Protein AF-A0A179C452-F1 (afdb_monomer_lite)

Sequence (66 aa):
MSFKIKNKALLLFINFLPFTLIALGLISFIVGSYLINPILGTFILGVALIVIGLMIIPIKVEGDGN

Organism: NCBI:txid1606

Foldseek 3Di:
DDPPPPDPVVVVCVVCVVVVVVVVVLVCVLVVLCVVPVVRSVVSVVVVVVVVVVVPPPPPPPPPDD

Radius of gyration: 19.05 Å; chains: 1; bounding box: 29×51×43 Å

pLDDT: mean 77.96, std 14.21, range [41.97, 91.06]

Secondary structure (DSSP, 8-state):
-------HHHHHHHHHHHHHHHHHHHHHHHHHHHHH-HHHHHHHHHHHHHHHHHHHS---------

Structure (mmCIF, N/CA/C/O backbone):
data_AF-A0A179C452-F1
#
_entry.id   AF-A0A179C452-F1
#
loop_
_atom_site.group_PDB
_atom_site.id
_atom_site.type_symbol
_atom_site.label_atom_id
_atom_site.label_alt_id
_atom_site.label_comp_id
_atom_site.label_asym_id
_atom_site.label_entity_id
_atom_site.label_seq_id
_atom_site.pdbx_PDB_ins_code
_atom_site.Cartn_x
_atom_site.Cartn_y
_atom_site.Cartn_z
_atom_site.occupancy
_atom_site.B_iso_or_equiv
_atom_site.auth_seq_id
_atom_site.auth_comp_id
_atom_site.auth_asym_id
_atom_site.auth_atom_id
_atom_site.pdbx_PDB_model_num
ATOM 1 N N . MET A 1 1 ? -2.432 20.209 27.030 1.00 41.97 1 MET A N 1
ATOM 2 C CA . MET A 1 1 ? -3.806 20.622 26.667 1.00 41.97 1 MET A CA 1
ATOM 3 C C . MET A 1 1 ? -4.544 19.380 26.170 1.00 41.97 1 MET A C 1
ATOM 5 O O . MET A 1 1 ? -4.180 18.860 25.127 1.00 41.97 1 MET A O 1
ATOM 9 N N . SER A 1 2 ? -5.458 18.807 26.962 1.00 44.00 2 SER A N 1
ATOM 10 C CA . SER A 1 2 ? -6.158 17.562 26.596 1.00 44.00 2 SER A CA 1
ATOM 11 C C . SER A 1 2 ? -7.296 17.891 25.628 1.00 44.00 2 SER A C 1
ATOM 13 O O . SER A 1 2 ? -8.301 18.484 26.024 1.00 44.00 2 SER A O 1
ATOM 15 N N . PHE A 1 3 ? -7.115 17.567 24.347 1.00 57.84 3 PHE A N 1
ATOM 16 C CA . PHE A 1 3 ? -8.135 17.750 23.317 1.00 57.84 3 PHE A CA 1
ATOM 17 C C . PHE A 1 3 ? -9.231 16.692 23.526 1.00 57.84 3 PHE A C 1
ATOM 19 O O . PHE A 1 3 ? -9.147 15.571 23.030 1.00 57.84 3 PHE A O 1
ATOM 26 N N . LYS A 1 4 ? -10.260 17.016 24.320 1.00 57.59 4 LYS A N 1
ATOM 27 C CA . LYS A 1 4 ? -11.446 16.159 24.461 1.00 57.59 4 LYS A CA 1
ATOM 28 C C . LYS A 1 4 ? -12.279 16.252 23.183 1.00 57.59 4 LYS A C 1
ATOM 30 O O . LYS A 1 4 ? -13.139 17.119 23.045 1.00 57.59 4 LYS A O 1
ATOM 35 N N . ILE A 1 5 ? -12.017 15.350 22.243 1.00 61.84 5 ILE A N 1
ATOM 36 C CA . ILE A 1 5 ? -12.811 15.185 21.025 1.00 61.84 5 ILE A CA 1
ATOM 37 C C . ILE A 1 5 ? -14.192 14.646 21.434 1.00 61.84 5 ILE A C 1
ATOM 39 O O . ILE A 1 5 ? -14.362 13.461 21.704 1.00 61.84 5 ILE A O 1
ATOM 43 N N . LYS A 1 6 ? -15.190 15.534 21.524 1.00 63.00 6 LYS A N 1
ATOM 44 C CA . LYS A 1 6 ? -16.584 15.180 21.864 1.00 63.00 6 LYS A CA 1
ATOM 45 C C . LYS A 1 6 ? -17.324 14.464 20.731 1.00 63.00 6 LYS A C 1
ATOM 47 O O . LYS A 1 6 ? -18.357 13.848 20.972 1.00 63.00 6 LYS A O 1
ATOM 52 N N . ASN A 1 7 ? -16.833 14.579 19.499 1.00 72.62 7 ASN A N 1
ATOM 53 C CA . ASN A 1 7 ? -17.570 14.167 18.314 1.00 72.62 7 ASN A CA 1
ATOM 54 C C . ASN A 1 7 ? -17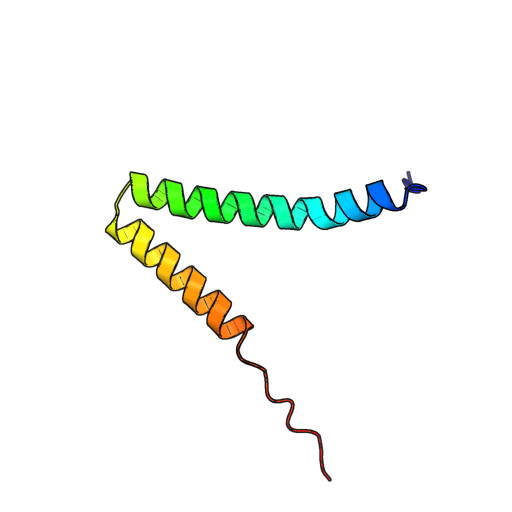.102 12.781 17.844 1.00 72.62 7 ASN A C 1
ATOM 56 O O . ASN A 1 7 ? -15.980 12.640 17.355 1.00 72.62 7 ASN A O 1
ATOM 60 N N . LYS A 1 8 ? -17.957 11.756 17.993 1.00 71.44 8 LYS A N 1
ATOM 61 C CA . LYS A 1 8 ? -17.646 10.353 17.640 1.00 71.44 8 LYS A CA 1
ATOM 62 C C . LYS A 1 8 ? -17.134 10.202 16.202 1.00 71.44 8 LYS A C 1
ATOM 64 O O . LYS A 1 8 ? -16.210 9.431 15.968 1.00 71.44 8 LYS A O 1
ATOM 69 N N . ALA A 1 9 ? -17.691 10.969 15.264 1.00 72.75 9 ALA A N 1
ATOM 70 C CA . ALA A 1 9 ? -17.279 10.955 13.860 1.00 72.75 9 ALA A CA 1
ATOM 71 C C . ALA A 1 9 ? -15.849 11.485 13.651 1.00 72.75 9 ALA A C 1
ATOM 73 O O . ALA A 1 9 ? -15.086 10.912 12.881 1.00 72.75 9 ALA A O 1
ATOM 74 N N . LEU A 1 10 ? -15.454 12.535 14.381 1.00 77.25 10 LEU A N 1
ATOM 75 C CA . LEU A 1 10 ? -14.102 13.095 14.301 1.00 77.25 10 LEU A CA 1
ATOM 76 C C . LEU A 1 10 ? -13.068 12.125 14.889 1.00 77.25 10 LEU A C 1
ATOM 78 O O . LEU A 1 10 ? -11.965 11.998 14.370 1.00 77.25 10 LEU A O 1
ATOM 82 N N . LEU A 1 11 ? -13.446 11.415 15.954 1.00 75.81 11 LEU A N 1
ATOM 83 C CA . LEU A 1 11 ? -12.596 10.418 16.597 1.00 75.81 11 LEU A CA 1
ATOM 84 C C . LEU A 1 11 ? -12.356 9.213 15.675 1.00 75.81 11 LEU A C 1
ATOM 86 O O . LEU A 1 11 ? -11.220 8.779 15.532 1.00 75.81 11 LEU A O 1
ATOM 90 N N . LEU A 1 12 ? -13.404 8.740 14.988 1.00 76.00 12 LEU A N 1
ATOM 91 C CA . LEU A 1 12 ? -13.300 7.720 13.938 1.00 76.00 12 LEU A CA 1
ATOM 92 C C . LEU A 1 12 ? -12.418 8.179 12.775 1.00 76.00 12 LEU A C 1
ATOM 94 O O . LEU A 1 12 ? -11.548 7.427 12.348 1.00 76.00 12 LEU A O 1
ATOM 98 N N . PHE A 1 13 ? -12.604 9.411 12.298 1.00 79.88 13 PHE A N 1
ATOM 99 C CA . PHE A 1 13 ? -11.813 9.965 11.201 1.00 79.88 13 PHE A CA 1
ATOM 100 C C . PHE A 1 13 ? -10.325 10.043 11.551 1.00 79.88 13 PHE A C 1
ATOM 102 O O . PHE A 1 13 ? -9.495 9.571 10.784 1.00 79.88 13 PHE A O 1
ATOM 109 N N . ILE A 1 14 ? -9.984 10.562 12.734 1.00 82.38 14 ILE A N 1
ATOM 110 C CA . ILE A 1 14 ? -8.593 10.646 13.204 1.00 82.38 14 ILE A CA 1
ATOM 111 C C . ILE A 1 14 ? -7.979 9.250 13.371 1.00 82.38 14 ILE A C 1
ATOM 113 O O . ILE A 1 14 ? -6.801 9.077 13.078 1.00 82.38 14 ILE A O 1
ATOM 117 N N . ASN A 1 15 ? -8.765 8.249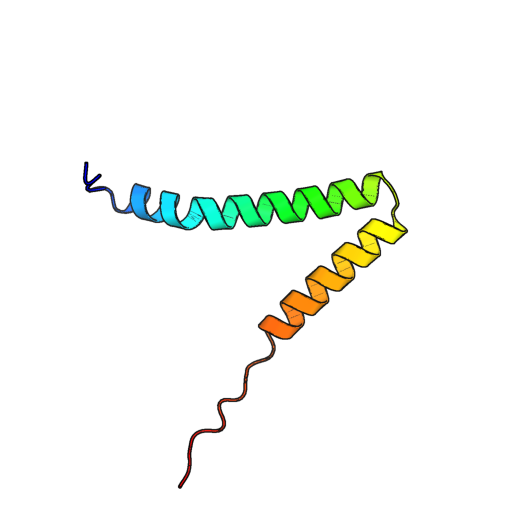 13.778 1.00 80.19 15 ASN A N 1
ATOM 118 C CA . ASN A 1 15 ? -8.288 6.867 13.879 1.00 80.19 15 ASN A CA 1
ATOM 119 C C . ASN A 1 15 ? -8.056 6.216 12.504 1.00 80.19 15 ASN A C 1
ATOM 121 O O . ASN A 1 15 ? -7.142 5.411 12.350 1.00 80.19 15 ASN A O 1
ATOM 125 N N . PHE A 1 16 ? -8.862 6.565 11.496 1.00 83.25 16 PHE A N 1
ATOM 126 C CA . PHE A 1 16 ? -8.742 6.039 10.130 1.00 83.25 16 PHE A CA 1
ATOM 127 C C . PHE A 1 16 ? -7.702 6.772 9.278 1.00 83.25 16 PHE A C 1
ATOM 129 O O . PHE A 1 16 ? -7.157 6.205 8.327 1.00 83.25 16 PHE A O 1
ATOM 136 N N . LEU A 1 17 ? -7.418 8.031 9.610 1.00 86.38 17 LEU A N 1
ATOM 137 C CA . LEU A 1 17 ? -6.458 8.879 8.916 1.00 86.38 17 LEU A CA 1
ATOM 138 C C . LEU A 1 17 ? -5.067 8.233 8.770 1.00 86.38 17 LEU A C 1
ATOM 140 O O . LEU A 1 17 ? -4.588 8.165 7.638 1.00 86.38 17 LEU A O 1
ATOM 144 N N . PRO A 1 18 ? -4.415 7.714 9.835 1.00 85.06 18 PRO A N 1
ATOM 145 C CA . PRO A 1 18 ? -3.086 7.121 9.704 1.00 85.06 18 PRO A CA 1
ATOM 146 C C . PRO A 1 18 ? -3.097 5.887 8.802 1.00 85.06 18 PRO A C 1
ATOM 148 O O . PRO A 1 18 ? -2.217 5.740 7.959 1.00 85.06 18 PRO A O 1
ATOM 151 N N . PHE A 1 19 ? -4.118 5.035 8.918 1.00 83.62 19 PHE A N 1
ATOM 152 C CA . PHE A 1 19 ? -4.257 3.853 8.070 1.00 83.62 19 PHE A CA 1
ATOM 153 C C . PHE A 1 19 ? -4.394 4.233 6.590 1.00 83.62 19 PHE A C 1
ATOM 155 O O . PHE A 1 19 ? -3.710 3.683 5.728 1.00 83.62 19 PHE A O 1
ATOM 162 N N . THR A 1 20 ? -5.225 5.236 6.307 1.00 86.44 20 THR A N 1
ATOM 163 C CA . THR A 1 20 ? -5.454 5.734 4.945 1.00 86.44 20 THR A CA 1
ATOM 164 C C . THR A 1 20 ? -4.182 6.343 4.350 1.00 86.44 20 THR A C 1
ATOM 166 O O . THR A 1 20 ? -3.862 6.083 3.192 1.00 86.44 20 THR A O 1
ATOM 169 N N . LEU A 1 21 ? -3.421 7.107 5.141 1.00 90.31 21 LEU A N 1
ATOM 170 C CA . LEU A 1 21 ? -2.145 7.693 4.715 1.00 90.31 21 LEU A CA 1
ATOM 171 C C . LEU A 1 21 ? -1.090 6.625 4.409 1.00 90.31 21 LEU A C 1
ATOM 173 O O . LEU A 1 21 ? -0.390 6.733 3.403 1.00 90.31 21 LEU A O 1
ATOM 177 N N . ILE A 1 2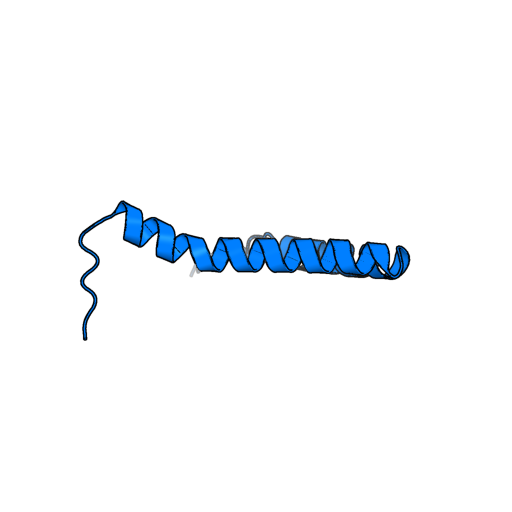2 ? -0.998 5.581 5.236 1.00 88.00 22 ILE A N 1
ATOM 178 C CA . ILE A 1 22 ? -0.078 4.459 5.007 1.00 88.00 22 ILE A CA 1
ATOM 179 C C . ILE A 1 22 ? -0.449 3.718 3.718 1.00 88.00 22 ILE A C 1
ATOM 181 O O . ILE A 1 22 ? 0.427 3.452 2.894 1.00 88.00 22 ILE A O 1
ATOM 185 N N . ALA A 1 23 ? -1.738 3.433 3.510 1.00 87.25 23 ALA A N 1
ATOM 186 C CA . ALA A 1 23 ? -2.216 2.778 2.295 1.00 87.25 23 ALA A CA 1
ATOM 187 C C . ALA A 1 23 ? -1.910 3.611 1.038 1.00 87.25 23 ALA A C 1
ATOM 189 O O . ALA A 1 23 ? -1.377 3.086 0.061 1.00 87.25 23 ALA A O 1
ATOM 190 N N . LEU A 1 24 ? -2.174 4.921 1.082 1.00 91.00 24 LEU A N 1
ATOM 1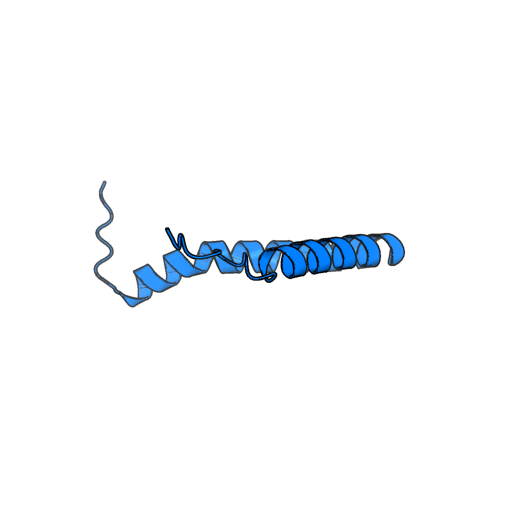91 C CA . LEU A 1 24 ? -1.831 5.853 0.003 1.00 91.00 24 LEU A CA 1
ATOM 192 C C . LEU A 1 24 ? -0.324 5.884 -0.279 1.00 91.00 24 LEU A C 1
ATOM 194 O O . LEU A 1 24 ? 0.078 5.834 -1.442 1.00 91.00 24 LEU A O 1
ATOM 198 N N . GLY A 1 25 ? 0.506 5.926 0.765 1.00 90.38 25 GLY A N 1
ATOM 199 C CA . GLY A 1 25 ? 1.963 5.907 0.636 1.00 90.38 25 GLY A CA 1
ATOM 200 C C . GLY A 1 25 ? 2.476 4.629 -0.030 1.00 90.38 25 GLY A C 1
ATOM 201 O O . GLY A 1 25 ? 3.289 4.702 -0.951 1.00 90.38 25 GLY A O 1
ATOM 202 N N . LEU A 1 26 ? 1.951 3.467 0.369 1.00 87.81 26 LEU A N 1
ATOM 203 C CA . LEU A 1 26 ? 2.281 2.172 -0.237 1.00 87.81 26 LEU A CA 1
ATOM 204 C C . LEU A 1 26 ? 1.909 2.118 -1.720 1.00 87.81 26 LEU A C 1
ATOM 206 O O . LEU A 1 26 ? 2.734 1.728 -2.547 1.00 87.81 26 LEU A O 1
ATOM 210 N N . ILE A 1 27 ? 0.697 2.551 -2.072 1.00 89.12 27 ILE A N 1
ATOM 211 C CA . ILE A 1 27 ? 0.242 2.582 -3.468 1.00 89.12 27 ILE A CA 1
ATOM 212 C C . ILE A 1 27 ? 1.126 3.524 -4.290 1.00 89.12 27 ILE A C 1
ATOM 214 O O . ILE A 1 27 ? 1.595 3.145 -5.363 1.00 89.12 27 ILE A O 1
ATOM 218 N N . SER A 1 28 ? 1.411 4.724 -3.777 1.00 90.50 28 SER A N 1
ATOM 219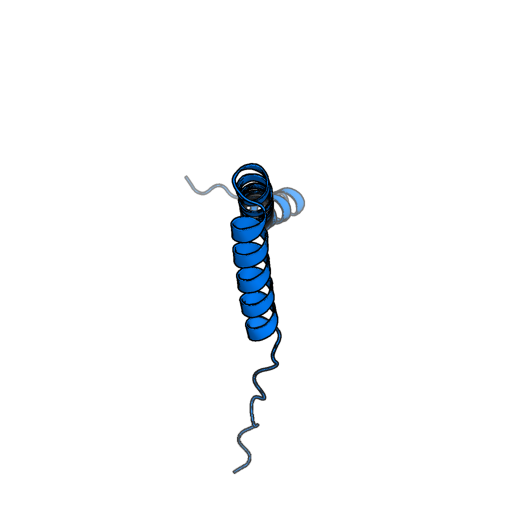 C CA . SER A 1 28 ? 2.278 5.689 -4.458 1.00 90.50 28 SER A CA 1
ATOM 220 C C . SER A 1 28 ? 3.695 5.151 -4.659 1.00 90.50 28 SER A C 1
ATOM 222 O O . SER A 1 28 ? 4.298 5.404 -5.700 1.00 90.50 28 SER A O 1
ATOM 224 N N . PHE A 1 29 ? 4.229 4.405 -3.691 1.00 87.88 29 PHE A N 1
ATOM 225 C CA . PHE A 1 29 ? 5.549 3.789 -3.791 1.00 87.88 29 PHE A CA 1
ATOM 226 C C . PHE A 1 29 ? 5.589 2.697 -4.866 1.00 87.88 29 PHE A C 1
ATOM 228 O O . PHE A 1 29 ? 6.487 2.691 -5.710 1.00 87.88 29 PHE A O 1
ATOM 235 N N . ILE A 1 30 ? 4.577 1.825 -4.896 1.00 88.25 30 ILE A N 1
ATOM 236 C CA . ILE A 1 30 ? 4.433 0.788 -5.925 1.00 88.25 30 ILE A CA 1
ATOM 237 C C . ILE A 1 30 ? 4.344 1.444 -7.306 1.00 88.25 30 ILE A C 1
ATOM 239 O O . ILE A 1 30 ? 5.152 1.139 -8.181 1.00 88.25 30 ILE A O 1
ATOM 243 N N . VAL A 1 31 ? 3.435 2.401 -7.502 1.00 90.19 31 VAL A N 1
ATOM 244 C CA . VAL A 1 31 ? 3.269 3.085 -8.796 1.00 90.19 31 VAL A CA 1
ATOM 245 C C . VAL A 1 31 ? 4.552 3.812 -9.209 1.00 90.19 31 VAL A C 1
ATOM 247 O O . VAL A 1 31 ? 4.999 3.665 -10.345 1.00 90.19 31 VAL A O 1
ATOM 250 N N . GLY A 1 32 ? 5.196 4.531 -8.285 1.00 90.75 32 GLY A N 1
ATOM 251 C CA . GLY A 1 32 ? 6.469 5.208 -8.540 1.00 90.75 32 GLY A CA 1
ATOM 252 C C . GLY A 1 32 ? 7.572 4.245 -8.984 1.00 90.75 32 GLY A C 1
ATOM 253 O O . GLY A 1 32 ? 8.312 4.538 -9.920 1.00 90.75 32 GLY A O 1
ATOM 254 N N . SER A 1 33 ? 7.643 3.060 -8.379 1.00 90.88 33 SER A N 1
ATOM 255 C CA . SER A 1 33 ? 8.620 2.043 -8.773 1.00 90.88 33 SER A CA 1
ATOM 256 C C . SER A 1 33 ? 8.365 1.456 -10.170 1.00 90.88 33 SER A C 1
ATOM 258 O O . SER A 1 33 ? 9.328 1.243 -10.907 1.00 90.88 33 SER A O 1
ATOM 260 N N . TYR A 1 34 ? 7.100 1.291 -10.584 1.00 88.81 34 TYR A N 1
ATOM 261 C CA . TYR A 1 34 ? 6.745 0.869 -11.950 1.00 88.81 34 TYR A CA 1
ATOM 262 C C . TYR A 1 34 ? 7.139 1.898 -13.015 1.00 88.81 34 TYR A C 1
ATOM 264 O O . TYR A 1 34 ? 7.526 1.506 -14.115 1.00 88.81 34 TYR A O 1
ATOM 272 N N . LEU A 1 35 ? 7.061 3.194 -12.693 1.00 89.50 35 LEU A N 1
ATOM 273 C CA . LEU A 1 35 ? 7.455 4.273 -13.606 1.00 89.50 35 LEU A CA 1
ATOM 274 C C . LEU A 1 35 ? 8.971 4.325 -13.843 1.00 89.50 35 LEU A C 1
ATOM 276 O O . LEU A 1 35 ? 9.403 4.736 -14.916 1.00 89.50 35 LEU A O 1
ATOM 280 N N . ILE A 1 36 ? 9.774 3.911 -12.859 1.00 91.06 36 ILE A N 1
ATOM 281 C CA . ILE A 1 36 ? 11.238 3.865 -12.977 1.00 91.06 36 ILE A CA 1
ATOM 282 C C . ILE A 1 36 ? 11.671 2.601 -13.719 1.00 91.06 36 ILE A C 1
ATOM 284 O O . ILE A 1 36 ? 12.451 2.667 -14.669 1.00 91.06 36 ILE A O 1
ATOM 288 N N . ASN A 1 37 ? 11.204 1.438 -13.264 1.00 89.94 37 ASN A N 1
ATOM 289 C CA . ASN A 1 37 ? 11.528 0.163 -13.884 1.00 89.94 37 ASN A CA 1
ATOM 290 C C . ASN A 1 37 ? 10.417 -0.864 -13.599 1.00 89.94 37 ASN A C 1
ATOM 292 O O . ASN A 1 37 ? 10.195 -1.215 -12.435 1.00 89.94 37 ASN A O 1
ATOM 296 N N . PRO A 1 38 ? 9.766 -1.422 -14.634 1.00 87.81 38 PRO A N 1
ATOM 297 C CA . PRO A 1 38 ? 8.666 -2.367 -14.451 1.00 87.81 38 PRO A CA 1
ATOM 298 C C . PRO A 1 38 ? 9.079 -3.643 -13.699 1.00 87.81 38 PRO A C 1
ATOM 300 O O . PRO A 1 38 ? 8.269 -4.206 -12.960 1.00 87.81 38 PRO A O 1
ATOM 303 N N . ILE A 1 39 ? 10.338 -4.080 -13.818 1.00 90.31 39 ILE A N 1
ATOM 304 C CA . ILE A 1 39 ? 10.861 -5.246 -13.085 1.00 90.31 39 ILE A CA 1
ATOM 305 C C . ILE A 1 39 ? 10.919 -4.942 -11.582 1.00 90.31 39 ILE A C 1
ATOM 307 O O . ILE A 1 39 ? 10.495 -5.758 -10.764 1.00 90.31 39 ILE A O 1
ATOM 311 N N . LEU A 1 40 ? 11.389 -3.744 -11.218 1.00 85.38 40 LEU A N 1
ATOM 312 C CA . LEU A 1 40 ? 11.488 -3.305 -9.825 1.00 85.38 40 LEU A CA 1
ATOM 313 C C . LEU A 1 40 ? 10.097 -3.147 -9.194 1.00 85.38 40 LEU A C 1
ATOM 315 O O . LEU A 1 40 ? 9.874 -3.613 -8.077 1.00 85.38 40 LEU A O 1
ATOM 319 N N . GLY A 1 41 ? 9.150 -2.552 -9.926 1.00 87.75 41 GLY A N 1
ATOM 320 C CA . GLY A 1 41 ? 7.767 -2.416 -9.462 1.00 87.75 41 GLY A CA 1
ATOM 321 C C . GLY A 1 41 ? 7.071 -3.757 -9.246 1.00 87.75 41 GLY A C 1
ATOM 322 O O . GLY A 1 41 ? 6.398 -3.951 -8.233 1.00 87.75 41 GLY A O 1
ATOM 323 N N . THR A 1 42 ? 7.308 -4.720 -10.137 1.00 88.31 42 THR A N 1
ATOM 324 C CA . THR A 1 42 ? 6.784 -6.086 -9.990 1.00 88.31 42 THR A CA 1
ATOM 325 C C . THR A 1 42 ? 7.385 -6.793 -8.775 1.00 88.31 42 THR A C 1
ATOM 327 O O . THR A 1 42 ? 6.659 -7.447 -8.027 1.00 88.31 42 THR A O 1
ATOM 330 N N . PHE A 1 43 ? 8.688 -6.624 -8.527 1.00 88.94 43 PHE A N 1
ATOM 331 C CA . PHE A 1 43 ? 9.348 -7.177 -7.343 1.00 88.94 43 PHE A CA 1
ATOM 332 C C . PHE A 1 43 ? 8.754 -6.617 -6.041 1.00 88.94 43 PHE A C 1
ATOM 334 O O . PHE A 1 43 ? 8.381 -7.383 -5.153 1.00 88.94 43 PHE A O 1
ATOM 341 N N . ILE A 1 44 ? 8.593 -5.293 -5.947 1.00 89.81 44 ILE A N 1
ATOM 342 C CA . ILE A 1 44 ? 8.010 -4.625 -4.772 1.00 89.81 44 ILE A CA 1
ATOM 343 C C . ILE A 1 44 ? 6.554 -5.062 -4.552 1.00 89.81 44 ILE A C 1
ATOM 345 O O . ILE A 1 44 ? 6.165 -5.354 -3.420 1.00 89.81 44 ILE A O 1
ATOM 349 N N . LEU A 1 45 ? 5.763 -5.163 -5.625 1.00 89.25 45 LEU A N 1
ATOM 350 C CA . LEU A 1 45 ? 4.393 -5.678 -5.567 1.00 89.25 45 LEU A CA 1
ATOM 351 C C . LEU A 1 45 ? 4.360 -7.126 -5.048 1.00 89.25 45 LEU A C 1
ATOM 353 O O . LEU A 1 45 ? 3.562 -7.447 -4.169 1.00 89.25 45 LEU A O 1
ATOM 357 N N . GLY A 1 46 ? 5.247 -7.987 -5.553 1.00 89.25 46 GLY A N 1
ATOM 358 C CA . GLY A 1 46 ? 5.360 -9.380 -5.120 1.00 89.25 46 GLY A CA 1
ATOM 359 C C . GLY A 1 46 ? 5.693 -9.508 -3.633 1.00 89.25 46 GLY A C 1
ATOM 360 O O . GLY A 1 46 ? 5.029 -10.256 -2.918 1.00 89.25 46 GLY A O 1
ATOM 361 N N . VAL A 1 47 ? 6.658 -8.725 -3.138 1.00 88.62 47 VAL A N 1
ATOM 362 C CA . VAL A 1 47 ? 7.003 -8.689 -1.706 1.00 88.62 47 VAL A CA 1
ATOM 363 C C . VAL A 1 47 ? 5.810 -8.229 -0.867 1.00 88.62 47 VAL A C 1
ATOM 365 O O . VAL A 1 47 ? 5.499 -8.860 0.143 1.00 88.62 47 VAL A O 1
ATOM 368 N N . ALA A 1 48 ? 5.101 -7.180 -1.292 1.00 85.94 48 ALA A N 1
ATOM 369 C CA . ALA A 1 48 ? 3.920 -6.691 -0.582 1.00 85.94 48 ALA A CA 1
ATOM 370 C C . ALA A 1 48 ? 2.823 -7.766 -0.474 1.00 85.94 48 ALA A C 1
ATOM 372 O O . ALA A 1 48 ? 2.254 -7.961 0.600 1.00 85.94 48 ALA A O 1
ATOM 373 N N . LEU A 1 49 ? 2.569 -8.511 -1.555 1.00 87.00 49 LEU A N 1
ATOM 374 C CA . LEU A 1 49 ? 1.596 -9.607 -1.565 1.00 87.00 49 LEU A CA 1
ATOM 375 C C . LEU A 1 49 ? 2.011 -10.772 -0.662 1.00 87.00 49 LEU A C 1
ATOM 377 O O . LEU A 1 49 ? 1.157 -11.332 0.021 1.00 87.00 49 LEU A O 1
ATOM 381 N N . ILE A 1 50 ? 3.301 -11.114 -0.612 1.00 87.88 50 ILE A N 1
ATOM 382 C CA . ILE A 1 50 ? 3.812 -12.157 0.290 1.00 87.88 50 ILE A CA 1
ATOM 383 C C . ILE A 1 50 ? 3.626 -11.741 1.749 1.00 87.88 50 ILE A C 1
ATOM 385 O O . ILE A 1 50 ? 3.129 -12.534 2.544 1.00 87.88 50 ILE 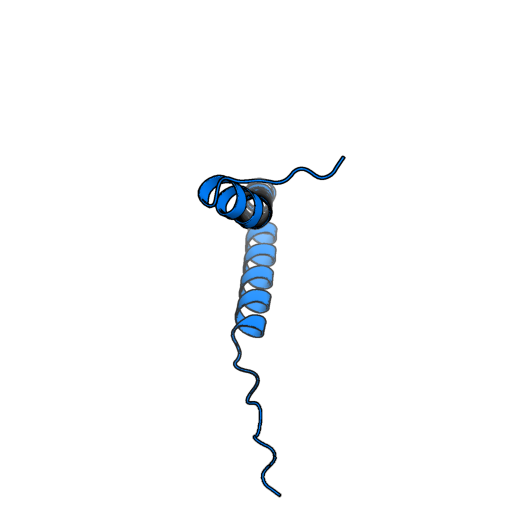A O 1
ATOM 389 N N . VAL A 1 51 ? 3.979 -10.503 2.107 1.00 85.81 51 VAL A N 1
ATOM 390 C CA . VAL A 1 51 ? 3.813 -9.990 3.478 1.00 85.81 51 VAL A CA 1
ATOM 391 C C . VAL A 1 51 ? 2.343 -10.025 3.897 1.00 85.81 51 VAL A C 1
ATOM 393 O O . VAL A 1 51 ? 2.029 -10.504 4.985 1.00 85.81 51 VAL A O 1
ATOM 396 N N . ILE A 1 52 ? 1.437 -9.586 3.020 1.00 84.38 52 ILE A N 1
ATOM 397 C CA . ILE A 1 52 ? -0.009 -9.659 3.258 1.00 84.38 52 ILE A CA 1
ATOM 398 C C . ILE A 1 52 ? -0.460 -11.119 3.395 1.00 84.38 52 ILE A C 1
ATOM 400 O O . ILE A 1 52 ? -1.174 -11.451 4.336 1.00 84.38 52 ILE A O 1
ATOM 404 N N . GLY A 1 53 ? -0.007 -12.004 2.507 1.00 82.94 53 GLY A N 1
ATOM 405 C CA . GLY A 1 53 ? -0.306 -13.433 2.565 1.00 82.94 53 GLY A CA 1
ATOM 406 C C . GLY A 1 53 ? 0.117 -14.059 3.892 1.00 82.94 53 GLY A C 1
ATOM 407 O O . GLY A 1 53 ? -0.691 -14.733 4.518 1.00 82.94 53 GLY A O 1
ATOM 408 N N . LEU A 1 54 ? 1.332 -13.767 4.368 1.00 81.38 54 LEU A N 1
ATOM 409 C CA . LEU A 1 54 ? 1.848 -14.235 5.658 1.00 81.38 54 LEU A CA 1
ATOM 410 C C . LEU A 1 54 ? 1.054 -13.688 6.852 1.00 81.38 54 LEU A C 1
ATOM 412 O O . LEU A 1 54 ? 0.850 -14.417 7.817 1.00 81.38 54 LEU A O 1
ATOM 416 N N . MET A 1 55 ? 0.579 -12.440 6.790 1.00 75.81 55 MET A N 1
ATOM 417 C CA . MET A 1 55 ? -0.295 -11.870 7.827 1.00 75.81 55 MET A CA 1
ATOM 418 C C . MET A 1 55 ? -1.689 -12.511 7.853 1.00 75.81 55 MET A C 1
ATOM 420 O O . MET A 1 55 ? -2.331 -12.522 8.901 1.00 75.81 55 MET A O 1
ATOM 424 N N . ILE A 1 56 ? -2.170 -13.019 6.714 1.00 70.75 56 ILE A N 1
ATOM 425 C CA . ILE A 1 56 ? -3.494 -13.645 6.587 1.00 70.75 56 ILE A CA 1
ATOM 426 C C . ILE A 1 56 ? -3.448 -15.145 6.920 1.00 70.75 56 ILE A C 1
ATOM 428 O O . ILE A 1 56 ? -4.502 -15.721 7.193 1.00 70.75 56 ILE A O 1
ATOM 432 N N . ILE A 1 57 ? -2.269 -15.788 6.948 1.00 69.81 57 ILE A N 1
ATOM 433 C CA . ILE A 1 57 ? -2.153 -17.176 7.418 1.00 69.81 57 ILE A CA 1
ATOM 434 C C . ILE A 1 57 ? -2.699 -17.225 8.851 1.00 69.81 57 ILE A C 1
ATOM 436 O O . ILE A 1 57 ? -2.115 -16.604 9.743 1.00 69.81 57 ILE A O 1
ATOM 440 N N . PRO A 1 58 ? -3.809 -17.946 9.102 1.00 56.09 58 PRO A N 1
ATOM 441 C CA . PRO A 1 58 ? -4.328 -18.075 10.447 1.00 56.09 58 PRO A CA 1
ATOM 442 C C . PRO A 1 58 ? -3.264 -18.798 11.264 1.00 56.09 58 PRO A C 1
ATOM 444 O O . PRO A 1 58 ? -2.951 -19.962 11.006 1.00 56.09 58 PRO A O 1
ATOM 447 N N . ILE A 1 59 ? -2.691 -18.105 12.248 1.00 58.12 59 ILE A N 1
ATOM 448 C CA . ILE A 1 59 ? -1.964 -18.767 13.323 1.00 58.12 59 ILE A CA 1
ATOM 449 C C . ILE A 1 59 ? -3.000 -19.686 13.962 1.00 58.12 59 ILE A C 1
ATOM 451 O O . ILE A 1 59 ? -3.920 -19.228 14.640 1.00 58.12 59 ILE A O 1
ATOM 455 N N . LYS A 1 60 ? -2.902 -20.981 13.662 1.00 49.78 60 LYS A N 1
ATOM 456 C CA . LYS A 1 60 ? -3.658 -22.022 14.341 1.00 49.78 60 LYS A CA 1
ATOM 457 C C . LYS A 1 60 ? -3.214 -21.937 15.799 1.00 49.78 60 LYS A C 1
ATOM 459 O O . LYS A 1 60 ? -2.142 -22.417 16.151 1.00 49.78 60 LYS A O 1
ATOM 464 N N . VAL A 1 61 ? -3.984 -21.228 16.621 1.00 59.78 61 VAL A N 1
ATOM 465 C CA . VAL A 1 61 ? -3.857 -21.313 18.072 1.00 59.78 61 VAL A CA 1
ATOM 466 C C . VAL A 1 61 ? -4.351 -22.716 18.395 1.00 59.78 61 VAL A C 1
ATOM 468 O O . VAL A 1 61 ? -5.553 -22.951 18.497 1.00 59.78 61 VAL A O 1
ATOM 471 N N . GLU A 1 62 ? -3.419 -23.671 18.388 1.00 50.94 62 GLU A N 1
ATOM 472 C CA . GLU A 1 62 ? -3.615 -25.006 18.939 1.00 50.94 62 GLU A CA 1
ATOM 473 C C . GLU A 1 62 ? -4.030 -24.763 20.392 1.00 50.94 62 GLU A C 1
ATOM 475 O O . GLU A 1 62 ? -3.224 -24.343 21.222 1.00 50.94 62 GLU A O 1
ATOM 480 N N . GLY A 1 63 ? -5.339 -24.852 20.635 1.00 55.19 63 GLY A N 1
ATOM 481 C CA . GLY A 1 63 ? -5.910 -24.724 21.958 1.00 55.19 63 GLY A CA 1
ATOM 482 C C . GLY A 1 63 ? -5.215 -25.719 22.867 1.00 55.19 63 GLY A C 1
ATOM 483 O O . GLY A 1 63 ? -5.184 -26.912 22.574 1.00 55.19 63 GLY A O 1
ATOM 484 N N . ASP A 1 64 ? -4.645 -25.169 23.929 1.00 52.69 64 ASP A N 1
ATOM 485 C CA . ASP A 1 64 ? -4.195 -25.857 25.122 1.00 52.69 64 ASP A CA 1
ATOM 486 C C . ASP A 1 64 ? -5.269 -26.864 25.554 1.00 52.69 64 ASP A C 1
ATOM 488 O O . ASP A 1 64 ? -6.354 -26.504 26.015 1.00 52.69 64 ASP A O 1
ATOM 492 N N . GLY A 1 65 ? -5.001 -28.129 25.256 1.00 58.38 65 GLY A N 1
ATOM 493 C CA . GLY A 1 65 ? -5.829 -29.267 25.603 1.00 58.38 65 GLY A CA 1
ATOM 494 C C . GLY A 1 65 ? -5.000 -30.223 26.435 1.00 58.38 65 GLY A C 1
ATOM 495 O O . GLY A 1 65 ? -4.661 -31.301 25.948 1.00 58.38 65 GLY A O 1
ATOM 496 N N . ASN A 1 66 ? -4.651 -29.807 27.653 1.00 46.59 66 ASN A N 1
ATOM 497 C CA . ASN A 1 66 ? -4.327 -30.719 28.745 1.00 46.59 66 ASN A CA 1
ATOM 498 C C . ASN A 1 66 ? -4.661 -30.102 30.108 1.00 46.59 66 ASN A C 1
ATOM 500 O O . ASN A 1 66 ? -4.038 -29.081 30.466 1.00 46.59 66 ASN A O 1
#